Protein AF-A0A3N5IR84-F1 (afdb_monomer_lite)

Structure (mmCIF, N/CA/C/O backbone):
data_AF-A0A3N5IR84-F1
#
_entry.id   AF-A0A3N5IR84-F1
#
loop_
_atom_site.group_PDB
_atom_site.id
_atom_site.type_symbol
_atom_site.label_atom_id
_atom_site.label_alt_id
_atom_site.label_comp_id
_atom_site.label_asym_id
_atom_site.label_entity_id
_atom_site.label_seq_id
_atom_site.pdbx_PDB_ins_code
_atom_site.Cartn_x
_atom_site.Cartn_y
_atom_site.Cartn_z
_atom_site.occupancy
_atom_site.B_iso_or_equiv
_atom_site.auth_seq_id
_atom_site.auth_comp_id
_atom_site.auth_asym_id
_atom_site.auth_atom_id
_atom_site.pdbx_PDB_model_num
ATOM 1 N N . MET A 1 1 ? -52.544 19.064 79.364 1.00 52.53 1 MET A N 1
ATOM 2 C CA . MET A 1 1 ? -51.073 19.242 79.344 1.00 52.53 1 MET A CA 1
ATOM 3 C C . MET A 1 1 ? -50.333 17.962 78.899 1.00 52.53 1 MET A C 1
ATOM 5 O O . MET A 1 1 ? -49.462 17.495 79.609 1.00 52.53 1 MET A O 1
ATOM 9 N N . ARG A 1 2 ? -50.680 17.328 77.764 1.00 55.28 2 ARG A N 1
ATOM 10 C CA . ARG A 1 2 ? -49.995 16.096 77.278 1.00 55.28 2 ARG A CA 1
ATOM 11 C C . ARG A 1 2 ? -49.794 16.043 75.755 1.00 55.28 2 ARG A C 1
ATOM 13 O O . ARG A 1 2 ? -49.295 15.053 75.250 1.00 55.28 2 ARG A O 1
ATOM 20 N N . TRP A 1 3 ? -50.139 17.115 75.039 1.00 52.38 3 TRP A N 1
ATOM 21 C CA . TRP A 1 3 ? -50.060 17.176 73.571 1.00 52.38 3 TRP A CA 1
ATOM 22 C C . TRP A 1 3 ? -48.922 18.068 73.053 1.00 52.38 3 TRP A C 1
ATOM 24 O O . TRP A 1 3 ? -48.588 18.013 71.879 1.00 52.38 3 TRP A O 1
ATOM 34 N N . ILE A 1 4 ? -48.282 18.854 73.928 1.00 54.75 4 ILE A N 1
ATOM 35 C CA . ILE A 1 4 ? -47.211 19.791 73.539 1.00 54.75 4 ILE A CA 1
ATOM 36 C C . ILE A 1 4 ? -45.853 19.071 73.422 1.00 54.75 4 ILE A C 1
ATOM 38 O O . ILE A 1 4 ? -45.012 19.453 72.619 1.00 54.75 4 ILE A O 1
ATOM 42 N N . LEU A 1 5 ? -45.660 17.965 74.150 1.00 52.97 5 LEU A N 1
ATOM 43 C CA . LEU A 1 5 ? -44.424 17.171 74.101 1.00 52.97 5 LEU A CA 1
ATOM 44 C C . LEU A 1 5 ? -44.292 16.319 72.827 1.00 52.97 5 LEU A C 1
ATOM 46 O O . LEU A 1 5 ? -43.177 16.039 72.403 1.00 52.97 5 LEU A O 1
ATOM 50 N N . GLY A 1 6 ? -45.407 15.944 72.188 1.00 50.12 6 GLY A N 1
ATOM 51 C CA . GLY A 1 6 ? -45.383 15.158 70.946 1.00 50.12 6 GLY A CA 1
ATOM 52 C C . GLY A 1 6 ? -44.955 15.966 69.718 1.00 50.12 6 GLY A C 1
ATOM 53 O O . GLY A 1 6 ? -44.347 15.419 68.803 1.00 50.12 6 GLY A O 1
ATOM 54 N N . ALA A 1 7 ? -45.212 17.277 69.716 1.00 53.59 7 ALA A N 1
ATOM 55 C CA . ALA A 1 7 ? -44.849 18.156 68.605 1.00 53.59 7 ALA A CA 1
ATOM 56 C C . ALA A 1 7 ? -43.355 18.527 68.594 1.00 53.59 7 ALA A C 1
ATOM 58 O O . ALA A 1 7 ? -42.804 18.810 67.535 1.00 53.59 7 ALA A O 1
ATOM 59 N N . LEU A 1 8 ? -42.679 18.484 69.750 1.00 51.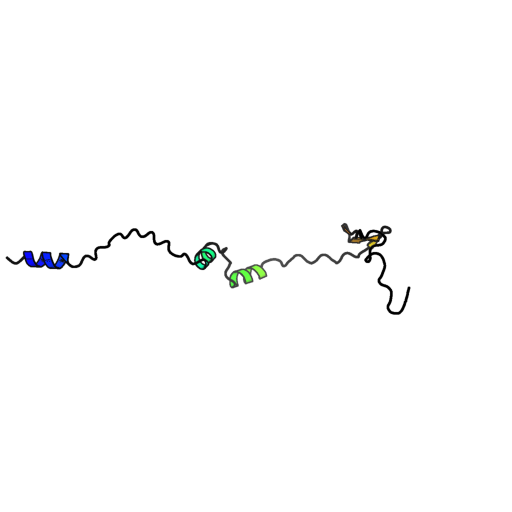44 8 LEU A N 1
ATOM 60 C CA . LEU A 1 8 ? -41.258 18.833 69.843 1.00 51.44 8 LEU A CA 1
ATOM 61 C C . LEU A 1 8 ? -40.340 17.717 69.308 1.00 51.44 8 LEU A C 1
ATOM 63 O O . LEU A 1 8 ? -39.264 17.999 68.792 1.00 51.44 8 LEU A O 1
ATOM 67 N N . VAL A 1 9 ? -40.778 16.455 69.374 1.00 55.56 9 VAL A N 1
ATOM 68 C CA . VAL A 1 9 ? -39.985 15.307 68.895 1.00 55.56 9 VAL A CA 1
ATOM 69 C C . VAL A 1 9 ? -40.058 15.155 67.370 1.00 55.56 9 VAL A C 1
ATOM 71 O O . VAL A 1 9 ? -39.108 14.671 66.763 1.00 55.56 9 VAL A O 1
ATOM 74 N N . LEU A 1 10 ? -41.121 15.648 66.721 1.00 54.53 10 LEU A N 1
ATOM 75 C CA . LEU A 1 10 ? -41.207 15.654 65.254 1.00 54.53 10 LEU A CA 1
ATOM 76 C C . LEU A 1 10 ? -40.356 16.752 64.585 1.00 54.53 10 LEU A C 1
ATOM 78 O O . LEU A 1 10 ? -40.123 16.683 63.382 1.00 54.53 10 LEU A O 1
ATOM 82 N N . GLY A 1 11 ? -39.887 17.754 65.338 1.00 54.25 11 GLY A N 1
ATOM 83 C CA . GLY A 1 11 ? -39.107 18.879 64.803 1.00 54.25 11 GLY A CA 1
ATOM 84 C C . GLY A 1 11 ? -37.592 18.649 64.726 1.00 54.25 11 GLY A C 1
ATOM 85 O O . GLY A 1 11 ? -36.894 19.430 64.091 1.00 54.25 11 GLY A O 1
ATOM 86 N N . LEU A 1 12 ? -37.072 17.587 65.352 1.00 55.22 12 LEU A N 1
ATOM 87 C CA . LEU A 1 12 ? -35.628 17.317 65.477 1.00 55.22 12 LEU A CA 1
ATOM 88 C C . LEU A 1 12 ? -35.065 16.366 64.407 1.00 55.22 12 LEU A C 1
ATOM 90 O O . LEU A 1 12 ? -33.881 16.044 64.435 1.00 55.22 12 LEU A O 1
ATOM 94 N N . GLY A 1 13 ? -35.901 15.914 63.469 1.00 52.44 13 GLY A N 1
ATOM 95 C CA . GLY A 1 13 ? -35.557 14.893 62.474 1.00 52.44 13 GLY A CA 1
ATOM 96 C C . GLY A 1 13 ? -35.640 15.355 61.021 1.00 52.44 13 GLY A C 1
ATOM 97 O O . GLY A 1 13 ? -35.772 14.517 60.137 1.00 52.44 13 GLY A O 1
ATOM 98 N N . LEU A 1 14 ? -35.610 16.660 60.753 1.00 50.88 14 LEU A N 1
ATOM 99 C CA . LEU A 1 14 ? -35.427 17.169 59.394 1.00 50.88 14 LEU A CA 1
ATOM 100 C C . LEU A 1 14 ? -33.933 17.432 59.197 1.00 50.88 14 LEU A C 1
ATOM 102 O O . LEU A 1 14 ? -33.430 18.412 59.751 1.00 50.88 14 LEU A O 1
ATOM 106 N N . PRO A 1 15 ? -33.191 16.602 58.436 1.00 49.69 15 PRO A N 1
ATOM 107 C CA . PRO A 1 15 ? -31.916 17.061 57.923 1.00 49.69 15 PRO A CA 1
ATOM 108 C C . PRO A 1 15 ? -32.235 18.287 57.072 1.00 49.69 15 PRO A C 1
ATOM 110 O O . PRO A 1 15 ? -32.946 18.193 56.071 1.00 49.69 15 PRO A O 1
ATOM 113 N N . ALA A 1 16 ? -31.771 19.453 57.514 1.00 51.34 16 ALA A N 1
ATOM 114 C CA . ALA A 1 16 ? -31.757 20.633 56.679 1.00 51.34 16 ALA A CA 1
ATOM 115 C C . ALA A 1 16 ? -30.952 20.262 55.430 1.00 51.34 16 ALA A C 1
ATOM 117 O O . ALA A 1 16 ? -29.725 20.180 55.473 1.00 51.34 16 ALA A O 1
ATOM 118 N N . VAL A 1 17 ? -31.644 19.975 54.327 1.00 52.69 17 VAL A N 1
ATOM 119 C CA . VAL A 1 17 ? -31.027 19.956 53.006 1.00 52.69 17 VAL A CA 1
ATOM 120 C C . VAL A 1 17 ? -30.734 21.416 52.713 1.00 52.69 17 VAL A C 1
ATOM 122 O O . VAL A 1 17 ? -31.564 22.147 52.181 1.00 52.69 17 VAL A O 1
ATOM 125 N N . VAL A 1 18 ? -29.581 21.869 53.192 1.00 54.12 18 VAL A N 1
ATOM 126 C CA . VAL A 1 18 ? -29.006 23.153 52.819 1.00 54.12 18 VAL A CA 1
ATOM 127 C C . VAL A 1 18 ? -28.800 23.068 51.307 1.00 54.12 18 VAL A C 1
ATOM 129 O O . VAL A 1 18 ? -28.064 22.179 50.869 1.00 54.12 18 VAL A O 1
ATOM 132 N N . PRO A 1 19 ? -29.434 23.916 50.480 1.00 49.72 19 PRO A N 1
ATOM 133 C CA . PRO A 1 19 ? -29.094 23.974 49.074 1.00 49.72 19 PRO A CA 1
ATOM 134 C C . PRO A 1 19 ? -27.758 24.711 48.983 1.00 49.72 19 PRO A C 1
ATOM 136 O O . PRO A 1 19 ? -27.694 25.916 48.749 1.00 49.72 19 PRO A O 1
ATOM 139 N N . ALA A 1 20 ? -26.670 23.988 49.236 1.00 51.00 20 ALA A N 1
ATOM 140 C CA . ALA A 1 20 ? -25.363 24.397 48.773 1.00 51.00 20 ALA A CA 1
ATOM 141 C C . ALA A 1 20 ? -25.404 24.249 47.251 1.00 51.00 20 ALA A C 1
ATOM 143 O O . ALA A 1 20 ? -25.163 23.175 46.705 1.00 51.00 20 ALA A O 1
ATOM 144 N N . HIS A 1 21 ? -25.773 25.332 46.569 1.00 52.28 21 HIS A N 1
ATOM 145 C CA . HIS A 1 21 ? -25.474 25.534 45.158 1.00 52.28 21 HIS A CA 1
ATOM 146 C C . HIS A 1 21 ? -23.958 25.719 45.000 1.00 52.28 21 HIS A C 1
ATOM 148 O O . HIS A 1 21 ? -23.492 26.758 44.546 1.00 52.28 21 HIS A O 1
ATOM 154 N N . ASP A 1 22 ? -23.181 24.723 45.417 1.00 49.41 22 ASP A N 1
ATOM 155 C CA . ASP A 1 22 ? -21.877 24.514 44.824 1.00 49.41 22 ASP A CA 1
ATOM 156 C C . ASP A 1 22 ? -22.178 23.864 43.482 1.00 49.41 22 ASP A C 1
ATOM 158 O O . ASP A 1 22 ? -22.693 22.744 43.419 1.00 49.41 22 ASP A O 1
ATOM 162 N N . GLU A 1 23 ? -21.928 24.601 42.402 1.00 57.69 23 GLU A N 1
ATOM 163 C CA . GLU A 1 23 ? -21.808 24.043 41.062 1.00 57.69 23 GLU A CA 1
ATOM 164 C C . GLU A 1 23 ? -20.661 23.027 41.091 1.00 57.69 23 GLU A C 1
ATOM 166 O O . GLU A 1 23 ? -19.523 23.296 40.702 1.00 57.69 23 GLU A O 1
ATOM 171 N N . ALA A 1 24 ? -20.960 21.837 41.608 1.00 58.41 24 ALA A N 1
ATOM 172 C CA . ALA A 1 24 ? -20.100 20.685 41.569 1.00 58.41 24 ALA A CA 1
ATOM 173 C C . ALA A 1 24 ? -19.988 20.320 40.096 1.00 58.41 24 ALA A C 1
ATOM 175 O O . ALA A 1 24 ? -20.794 19.570 39.542 1.00 58.41 24 ALA A O 1
ATOM 176 N N . LYS A 1 25 ? -18.989 20.911 39.444 1.00 60.62 25 LYS A N 1
ATOM 177 C CA . LYS A 1 25 ? -18.493 20.514 38.140 1.00 60.62 25 LYS A CA 1
ATOM 178 C C . LYS A 1 25 ? -17.981 19.093 38.322 1.00 60.62 25 LYS A C 1
ATOM 180 O O . LYS A 1 25 ? -16.810 18.880 38.629 1.00 60.62 25 LYS A O 1
ATOM 185 N N . THR A 1 26 ? -18.896 18.128 38.261 1.00 66.88 26 THR A N 1
ATOM 186 C CA . THR A 1 26 ? -18.590 16.716 38.447 1.00 66.88 26 THR A CA 1
ATOM 187 C C . THR A 1 26 ? -17.462 16.405 37.478 1.00 66.88 26 THR A C 1
ATOM 189 O O . THR A 1 26 ? -17.642 16.664 36.282 1.00 66.88 26 THR A O 1
ATOM 192 N N . PRO A 1 27 ? -16.293 15.937 37.945 1.00 64.94 27 PRO A N 1
ATOM 193 C CA . PRO A 1 27 ? -15.219 15.565 37.046 1.00 64.94 27 PRO A CA 1
ATOM 194 C C . PRO A 1 27 ? -15.727 14.387 36.219 1.00 64.94 27 PRO A C 1
ATOM 196 O O . PRO A 1 27 ? -15.730 13.241 36.665 1.00 64.94 27 PRO A O 1
ATOM 199 N N . VAL A 1 28 ? -16.246 14.682 35.028 1.00 67.19 28 VAL A N 1
ATOM 200 C CA . VAL A 1 28 ? -16.692 13.656 34.096 1.00 67.19 28 VAL A CA 1
ATOM 201 C C . VAL A 1 28 ? -15.426 12.958 33.639 1.00 67.19 28 VAL A C 1
ATOM 203 O O . VAL A 1 28 ? -14.588 13.552 32.960 1.00 67.19 28 VAL A O 1
ATOM 206 N N . SER A 1 29 ? -15.260 11.706 34.061 1.00 75.69 29 SER A N 1
ATOM 207 C CA . SER A 1 29 ? -14.159 10.881 33.586 1.00 75.69 29 SER A CA 1
ATOM 208 C C . SER A 1 29 ? -14.219 10.837 32.063 1.00 75.69 29 SER A C 1
ATOM 210 O O . SER A 1 29 ? -15.262 10.504 31.499 1.00 75.69 29 SER A O 1
ATOM 212 N N . GLY A 1 30 ? -13.112 11.150 31.384 1.00 76.75 30 GLY A N 1
ATOM 213 C CA . GLY A 1 30 ? -13.046 11.094 29.920 1.00 76.75 30 GLY A CA 1
ATOM 214 C C . GLY A 1 30 ? -13.489 9.735 29.365 1.00 76.75 30 GLY A C 1
ATOM 215 O O . GLY A 1 30 ? -14.064 9.677 28.284 1.00 76.75 30 GLY A O 1
ATOM 216 N N . SER A 1 31 ? -13.334 8.658 30.145 1.00 80.19 31 SER A N 1
ATOM 217 C CA . SER A 1 31 ? -13.853 7.328 29.811 1.00 80.19 31 SER A CA 1
ATOM 218 C C . SER A 1 31 ? -15.370 7.291 29.593 1.00 80.19 31 SER A C 1
ATOM 220 O O . SER A 1 31 ? -15.818 6.560 28.721 1.00 80.19 31 SER A O 1
ATOM 222 N N . ILE A 1 32 ? -16.151 8.095 30.319 1.00 82.75 32 ILE A N 1
ATOM 223 C CA . ILE A 1 32 ? -17.611 8.189 30.160 1.00 82.75 32 ILE A CA 1
ATOM 224 C C . ILE A 1 32 ? -17.950 8.875 28.834 1.00 82.75 32 ILE A C 1
ATOM 226 O O . ILE A 1 32 ? -18.836 8.434 28.113 1.00 82.75 32 ILE A O 1
ATOM 230 N N . ILE A 1 33 ? -17.209 9.926 28.473 1.00 81.88 33 ILE A N 1
ATOM 231 C CA . ILE A 1 33 ? -17.400 10.633 27.196 1.00 81.88 33 ILE A CA 1
ATOM 232 C C . ILE A 1 33 ? -17.054 9.707 26.024 1.00 81.88 33 ILE A C 1
ATOM 234 O O . ILE A 1 33 ? -17.788 9.648 25.037 1.00 81.88 33 ILE A O 1
ATOM 238 N N . LEU A 1 34 ? -15.961 8.952 26.142 1.00 82.06 34 LEU A N 1
ATOM 239 C CA . LEU A 1 34 ? -15.570 7.945 25.156 1.00 82.06 34 LEU A CA 1
ATOM 240 C C . LEU A 1 34 ? -16.596 6.814 25.043 1.00 82.06 34 LEU A C 1
ATOM 242 O O . LEU A 1 34 ? -16.851 6.362 23.934 1.00 82.06 34 LEU A O 1
ATOM 246 N N . ASP A 1 35 ? -17.209 6.386 26.147 1.00 81.69 35 ASP A N 1
ATOM 247 C CA . ASP A 1 35 ? -18.246 5.350 26.127 1.00 81.69 35 ASP A CA 1
ATOM 248 C C . ASP A 1 35 ? -19.538 5.846 25.452 1.00 81.69 35 ASP A C 1
ATOM 250 O O . ASP A 1 35 ? -20.100 5.155 24.607 1.00 81.69 35 ASP A O 1
ATOM 254 N N . ILE A 1 36 ? -19.949 7.092 25.721 1.00 83.25 36 ILE A N 1
ATOM 255 C CA . ILE A 1 36 ? -21.132 7.717 25.098 1.00 83.25 36 ILE A CA 1
ATOM 256 C C . ILE A 1 36 ? -20.925 7.972 23.597 1.00 83.25 36 ILE A C 1
ATOM 258 O O . ILE A 1 36 ? -21.861 7.853 22.809 1.00 83.25 36 ILE A O 1
ATOM 262 N N . THR A 1 37 ? -19.712 8.348 23.189 1.00 87.12 37 THR A N 1
ATOM 263 C CA . THR A 1 37 ? -19.394 8.657 21.780 1.00 87.12 37 THR A CA 1
ATOM 264 C C . THR A 1 37 ? -18.987 7.433 20.970 1.00 87.12 37 THR A C 1
ATOM 266 O O . THR A 1 37 ? -18.820 7.530 19.750 1.00 87.12 37 THR A O 1
ATOM 269 N N . LYS A 1 38 ? -18.826 6.274 21.614 1.00 83.44 38 LYS A N 1
ATOM 270 C CA . LYS A 1 38 ? -18.414 5.059 20.929 1.00 83.44 38 LYS A CA 1
ATOM 271 C C . LYS A 1 38 ? -19.504 4.634 19.938 1.00 83.44 38 LYS A C 1
ATOM 273 O O . LYS A 1 38 ? -20.665 4.490 20.323 1.00 83.44 38 LYS A O 1
ATOM 278 N N . PRO A 1 39 ? -19.156 4.369 18.668 1.00 79.31 39 PRO A N 1
ATOM 279 C CA . PRO A 1 39 ? -20.106 3.782 17.737 1.00 79.31 39 PRO A CA 1
ATOM 280 C C . PRO A 1 39 ? -20.587 2.428 18.267 1.00 79.31 39 PRO A C 1
ATOM 282 O O . PRO A 1 39 ? -19.799 1.642 18.801 1.00 79.31 39 PRO A O 1
ATOM 285 N N . SER A 1 40 ? -21.882 2.149 18.105 1.00 77.75 40 SER A N 1
ATOM 286 C CA . SER A 1 40 ? -22.460 0.854 18.465 1.00 77.75 40 SER A CA 1
ATOM 287 C C . SER A 1 40 ? -21.793 -0.236 17.626 1.00 77.75 40 SER A C 1
ATOM 289 O O . SER A 1 40 ? -22.042 -0.362 16.428 1.00 77.75 40 SER A O 1
ATOM 291 N N . ALA A 1 41 ? -20.880 -0.983 18.244 1.00 77.25 41 ALA A N 1
ATOM 292 C CA . ALA A 1 41 ? -20.248 -2.124 17.609 1.00 77.25 41 ALA A CA 1
ATOM 293 C C . ALA A 1 41 ? -21.183 -3.335 17.750 1.00 77.25 41 ALA A C 1
ATOM 295 O O . ALA A 1 41 ? -21.674 -3.586 18.856 1.00 77.25 41 ALA A O 1
ATOM 296 N N . PRO A 1 42 ? -21.430 -4.103 16.675 1.00 77.19 42 PRO A N 1
ATOM 297 C CA . PRO A 1 42 ? -22.175 -5.347 16.792 1.00 77.19 42 PRO A CA 1
ATOM 298 C C . PRO A 1 42 ? -21.470 -6.299 17.766 1.00 77.19 42 PRO A C 1
ATOM 300 O O . PRO A 1 42 ? -20.240 -6.317 17.869 1.00 77.19 42 PRO A O 1
ATOM 303 N N . ALA A 1 43 ? -22.258 -7.108 18.480 1.00 82.31 43 ALA A N 1
ATOM 304 C CA . ALA A 1 43 ? -21.723 -8.205 19.280 1.00 82.31 43 ALA A CA 1
ATOM 305 C C . ALA A 1 43 ? -20.831 -9.094 18.399 1.00 82.31 43 ALA A C 1
ATOM 307 O O . ALA A 1 43 ? -21.165 -9.342 17.238 1.00 82.31 43 ALA A O 1
ATOM 308 N N . ARG A 1 44 ? -19.701 -9.561 18.947 1.00 76.50 44 ARG A N 1
ATOM 309 C CA . ARG A 1 44 ? -18.690 -10.329 18.195 1.00 76.50 44 ARG A CA 1
ATOM 310 C C . ARG A 1 44 ? -19.297 -11.489 17.409 1.00 76.50 44 ARG A C 1
ATOM 312 O O . ARG A 1 44 ? -18.963 -11.653 16.242 1.00 76.50 44 ARG A O 1
ATOM 319 N N . ASP A 1 45 ? -20.230 -12.211 18.021 1.00 79.62 45 ASP A 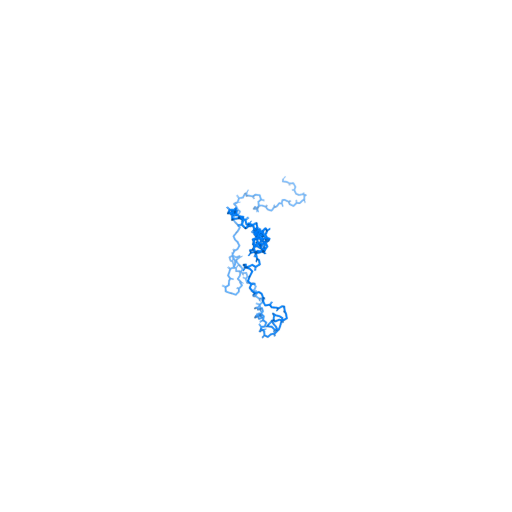N 1
ATOM 320 C CA . ASP A 1 45 ? -20.897 -13.364 17.411 1.00 79.62 45 ASP A CA 1
ATOM 321 C C . ASP A 1 45 ? -21.698 -12.957 16.165 1.00 79.62 45 ASP A C 1
ATOM 323 O O . ASP A 1 45 ? -21.592 -13.577 15.111 1.00 79.62 45 ASP A O 1
ATOM 327 N N . ARG A 1 46 ? -22.414 -11.828 16.242 1.00 82.62 46 ARG A N 1
ATOM 328 C CA . ARG A 1 46 ? -23.179 -11.285 15.114 1.00 82.62 46 ARG A CA 1
ATOM 329 C C . ARG A 1 46 ? -22.271 -10.813 13.980 1.00 82.62 46 ARG A C 1
ATOM 331 O O . ARG A 1 46 ? -22.587 -11.051 12.821 1.00 82.62 46 ARG A O 1
ATOM 338 N N . ALA A 1 47 ? -21.158 -10.155 14.308 1.00 80.31 4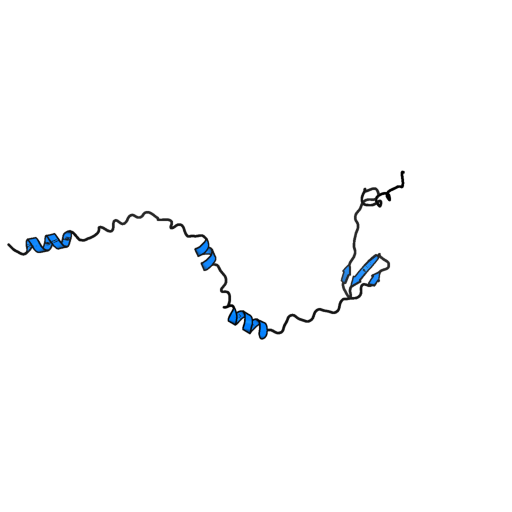7 ALA A N 1
ATOM 339 C CA . ALA A 1 47 ? -20.185 -9.709 13.312 1.00 80.31 47 ALA A CA 1
ATOM 340 C C . ALA A 1 47 ? -19.536 -10.898 12.582 1.00 80.31 47 ALA A C 1
ATOM 342 O O . ALA A 1 47 ? -19.303 -10.836 11.376 1.00 80.31 47 ALA A O 1
ATOM 343 N N . PHE A 1 48 ? -19.278 -11.988 13.309 1.00 80.31 48 PHE A N 1
ATOM 344 C CA . PHE A 1 48 ? -18.741 -13.219 12.744 1.00 80.31 48 PHE A CA 1
ATOM 345 C C . PHE A 1 48 ? -19.738 -13.874 11.782 1.00 80.31 48 PHE A C 1
ATOM 347 O O . PHE A 1 48 ? -19.398 -14.097 10.619 1.00 80.31 48 PHE A O 1
ATOM 354 N N . ASP A 1 49 ? -20.982 -14.083 12.214 1.00 86.19 49 ASP A N 1
ATOM 355 C CA . ASP A 1 49 ? -22.041 -14.646 11.367 1.00 86.19 49 ASP A CA 1
ATOM 356 C C . ASP A 1 49 ? -22.285 -13.808 10.104 1.00 86.19 49 ASP A C 1
ATOM 358 O O . ASP A 1 49 ? -22.518 -14.346 9.021 1.00 86.19 49 ASP A O 1
ATOM 362 N N . GLU A 1 50 ? -22.220 -12.483 10.227 1.00 81.75 50 GLU A N 1
ATOM 363 C CA . GLU A 1 50 ? -22.382 -11.559 9.107 1.00 81.75 50 GLU A CA 1
ATOM 364 C C . GLU A 1 50 ? -21.200 -11.632 8.132 1.00 81.75 50 GLU A C 1
ATOM 366 O O . GLU A 1 50 ? -21.417 -11.696 6.922 1.00 81.75 50 GLU A O 1
ATOM 371 N N . SER A 1 51 ? -19.967 -11.747 8.636 1.00 77.81 51 SER A N 1
ATOM 372 C CA . SER A 1 51 ? -18.775 -11.931 7.797 1.00 77.81 51 SER A CA 1
ATOM 373 C C . SER A 1 51 ? -18.781 -13.243 7.008 1.00 77.81 51 SER A C 1
ATOM 375 O O . SER A 1 51 ? -18.272 -13.282 5.892 1.00 77.81 51 SER A O 1
ATOM 377 N N . LEU A 1 52 ? -19.395 -14.300 7.553 1.00 81.12 52 LEU A N 1
ATOM 378 C CA . LEU A 1 52 ? -19.559 -15.576 6.851 1.00 81.12 52 LEU A CA 1
ATOM 379 C C . LEU A 1 52 ? -20.629 -15.509 5.755 1.00 81.12 52 LEU A C 1
ATOM 381 O O . LEU A 1 52 ? -20.560 -16.247 4.774 1.00 81.12 52 LEU A O 1
ATOM 385 N N . ARG A 1 53 ? -21.636 -14.647 5.930 1.00 83.06 53 ARG A N 1
ATOM 386 C CA . ARG A 1 53 ? -22.707 -14.425 4.947 1.00 83.06 53 ARG A CA 1
ATOM 387 C C . ARG A 1 53 ? -22.289 -13.467 3.841 1.00 83.06 53 ARG A C 1
ATOM 389 O O . ARG A 1 53 ? -22.830 -13.539 2.739 1.00 83.06 53 ARG A O 1
ATOM 396 N N . GLN A 1 54 ? -21.373 -12.550 4.135 1.00 80.88 54 GLN A N 1
ATOM 397 C CA . GLN A 1 54 ? -20.895 -11.583 3.166 1.00 80.88 54 GLN A CA 1
ATOM 398 C C . GLN A 1 54 ? -20.069 -12.305 2.101 1.00 80.88 54 GLN A C 1
ATOM 400 O O . GLN A 1 54 ? -19.148 -13.060 2.410 1.00 80.88 54 GLN A O 1
ATOM 405 N N . ALA A 1 55 ? -20.403 -12.080 0.827 1.00 75.94 55 ALA A N 1
ATOM 406 C CA . ALA A 1 55 ? -19.536 -12.514 -0.257 1.00 75.94 55 ALA A CA 1
ATOM 407 C C . ALA A 1 55 ? -18.143 -11.927 0.005 1.00 75.94 55 ALA A C 1
ATOM 409 O O . ALA A 1 55 ? -18.020 -10.725 0.255 1.00 75.94 55 ALA A O 1
ATOM 410 N N . GLY A 1 56 ? -17.126 -12.794 0.026 1.00 74.56 56 GLY A N 1
ATOM 411 C CA . GLY A 1 56 ? -15.751 -12.402 0.317 1.00 74.56 56 GLY A CA 1
ATOM 412 C C . GLY A 1 56 ? -15.265 -11.264 -0.589 1.00 74.56 56 GLY A C 1
ATOM 413 O O . GLY A 1 56 ? -15.917 -10.932 -1.585 1.00 74.56 56 GLY A O 1
ATOM 414 N N . PRO A 1 57 ? -14.116 -10.647 -0.264 1.00 78.69 57 PRO A N 1
ATOM 415 C CA . PRO A 1 57 ? -13.571 -9.575 -1.083 1.00 78.69 57 PRO A CA 1
ATOM 416 C C . PRO A 1 57 ? -13.473 -10.029 -2.547 1.00 78.69 57 PRO A C 1
ATOM 418 O O . PRO A 1 57 ? -13.186 -11.204 -2.804 1.00 78.69 57 PRO A O 1
ATOM 421 N N . PRO A 1 58 ? -13.728 -9.126 -3.512 1.00 81.38 58 PRO A N 1
ATOM 422 C CA . PRO A 1 58 ? -13.663 -9.480 -4.920 1.00 81.38 58 PRO A CA 1
ATOM 423 C C . PRO A 1 58 ? -12.294 -10.098 -5.232 1.00 81.38 58 PRO A C 1
ATOM 425 O O . PRO A 1 58 ? -11.288 -9.662 -4.659 1.00 81.38 58 PRO A O 1
ATOM 428 N N . PRO A 1 59 ? -12.234 -11.105 -6.120 1.00 81.50 59 PRO A N 1
ATOM 429 C CA . PRO A 1 59 ? -10.977 -11.752 -6.459 1.00 81.50 59 PRO A CA 1
ATOM 430 C C . PRO A 1 59 ? -9.962 -10.708 -6.926 1.00 81.50 59 PRO A C 1
ATOM 432 O O . PRO A 1 59 ? -10.297 -9.782 -7.675 1.00 81.50 59 PRO A O 1
ATOM 435 N N . ALA A 1 60 ? -8.717 -10.856 -6.467 1.00 78.25 60 ALA A N 1
ATOM 436 C CA . ALA A 1 60 ? -7.625 -10.005 -6.910 1.00 78.25 60 ALA A CA 1
ATOM 437 C C . ALA A 1 60 ? -7.543 -10.054 -8.441 1.00 78.25 60 ALA A C 1
ATOM 439 O O . ALA A 1 60 ? -7.611 -11.127 -9.048 1.00 78.25 60 ALA A O 1
ATOM 440 N N . ARG A 1 61 ? -7.419 -8.883 -9.075 1.00 77.69 61 ARG A N 1
ATOM 441 C CA . ARG A 1 61 ? -7.197 -8.823 -10.522 1.00 77.69 61 ARG A CA 1
ATOM 442 C C . ARG A 1 61 ? -5.881 -9.541 -10.845 1.00 77.69 61 ARG A C 1
ATOM 444 O O . ARG A 1 61 ? -4.943 -9.428 -10.053 1.00 77.69 61 ARG A O 1
ATOM 451 N N . PRO A 1 62 ? -5.797 -10.259 -11.979 1.00 79.44 62 PRO A N 1
ATOM 452 C CA . PRO A 1 62 ? -4.549 -10.887 -12.382 1.00 79.44 62 PRO A CA 1
ATOM 453 C C . PRO A 1 62 ? -3.440 -9.826 -12.464 1.00 79.44 62 PRO A C 1
ATOM 455 O O . PRO A 1 62 ? -3.721 -8.692 -12.876 1.00 79.44 62 PRO A O 1
ATOM 458 N N . PRO A 1 63 ? -2.204 -10.159 -12.049 1.00 75.81 63 PRO A N 1
ATOM 459 C CA . PRO A 1 63 ? -1.084 -9.237 -12.156 1.00 75.81 63 PRO A CA 1
ATOM 460 C C . PRO A 1 63 ? -0.920 -8.819 -13.620 1.00 75.81 63 PRO A C 1
ATOM 462 O O . PRO A 1 63 ? -0.883 -9.659 -14.516 1.00 75.81 63 PRO A O 1
ATOM 465 N N . LEU A 1 64 ? -0.879 -7.508 -13.860 1.00 83.19 64 LEU A N 1
ATOM 466 C CA . LEU A 1 64 ? -0.652 -6.961 -15.194 1.00 83.19 64 LEU A CA 1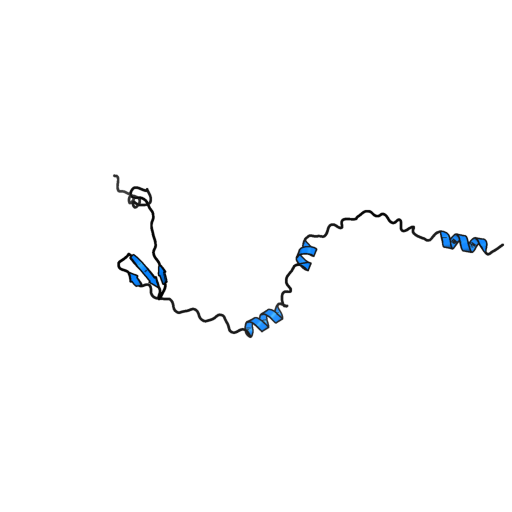
ATOM 467 C C . LEU A 1 64 ? 0.831 -7.117 -15.527 1.00 83.19 64 LEU A C 1
ATOM 469 O O . LEU A 1 64 ? 1.678 -6.660 -14.759 1.00 83.19 64 LEU A O 1
ATOM 473 N N . GLU A 1 65 ? 1.142 -7.739 -16.663 1.00 87.19 65 GLU A N 1
ATOM 474 C CA . GLU A 1 65 ? 2.525 -7.843 -17.124 1.00 87.19 65 GLU A CA 1
ATOM 475 C C . GLU A 1 65 ? 3.077 -6.446 -17.464 1.00 87.19 65 GLU A C 1
ATOM 477 O O . GLU A 1 65 ? 2.422 -5.688 -18.192 1.00 87.19 65 GLU A O 1
ATOM 482 N N . PRO A 1 66 ? 4.254 -6.072 -16.929 1.00 88.38 66 PRO A N 1
ATOM 483 C CA . PRO A 1 66 ? 4.871 -4.791 -17.230 1.00 88.38 66 PRO A CA 1
ATOM 484 C C . PRO A 1 66 ? 5.444 -4.794 -18.649 1.00 88.38 66 PRO A C 1
ATOM 486 O O . PRO A 1 66 ? 6.278 -5.633 -18.991 1.00 88.38 66 PRO A O 1
ATOM 489 N N . VAL A 1 67 ? 5.060 -3.806 -19.457 1.00 90.25 67 VAL A N 1
ATOM 490 C CA . VAL A 1 67 ? 5.663 -3.561 -20.774 1.00 90.25 67 VAL A CA 1
ATOM 491 C C . VAL A 1 67 ? 6.529 -2.310 -20.696 1.00 90.25 67 VAL A C 1
ATOM 493 O O . VAL A 1 67 ? 6.028 -1.220 -20.414 1.00 90.25 67 VAL A O 1
ATOM 496 N N . VAL A 1 68 ? 7.831 -2.468 -20.940 1.00 89.88 68 VAL A N 1
ATOM 497 C CA . VAL A 1 68 ? 8.775 -1.345 -21.006 1.00 89.88 68 VAL A CA 1
ATOM 498 C C . VAL A 1 68 ? 8.628 -0.652 -22.358 1.00 89.88 68 VAL A C 1
ATOM 500 O O . VAL A 1 68 ? 8.744 -1.283 -23.408 1.00 89.88 68 VAL A O 1
ATOM 503 N N . GLN A 1 69 ? 8.349 0.644 -22.327 1.00 89.06 69 GLN A N 1
ATOM 504 C CA . GLN A 1 69 ? 8.211 1.488 -23.506 1.00 89.06 69 GLN A CA 1
ATOM 505 C C . GLN A 1 69 ? 9.570 2.097 -23.912 1.00 89.06 69 GLN A C 1
ATOM 507 O O . GLN A 1 69 ? 10.492 2.161 -23.096 1.00 89.06 69 GLN A O 1
AT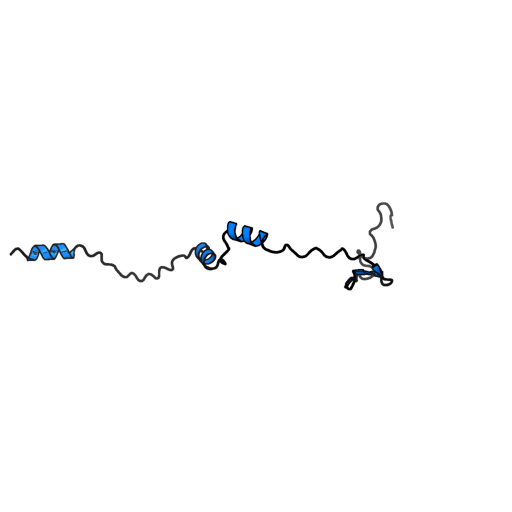OM 512 N N . PRO A 1 70 ? 9.731 2.547 -25.173 1.00 86.19 70 PRO A N 1
ATOM 513 C CA . PRO A 1 70 ? 11.001 3.091 -25.674 1.00 86.19 70 PRO A CA 1
ATOM 514 C C . PRO A 1 70 ? 11.444 4.390 -24.983 1.00 86.19 70 PRO A C 1
ATOM 516 O O . PRO A 1 70 ? 12.611 4.757 -25.054 1.00 86.19 70 PRO A O 1
ATOM 519 N N . ASP A 1 71 ? 10.525 5.077 -24.309 1.00 84.88 71 ASP A N 1
ATOM 520 C CA . ASP A 1 71 ? 10.777 6.256 -23.477 1.00 84.88 71 ASP A CA 1
ATOM 521 C C . ASP A 1 71 ? 11.282 5.904 -22.061 1.00 84.88 71 ASP A C 1
ATOM 523 O O . ASP A 1 71 ? 11.540 6.799 -21.258 1.00 84.88 71 ASP A O 1
ATOM 527 N N . GLY A 1 72 ? 11.422 4.611 -21.741 1.00 83.88 72 GLY A N 1
ATOM 528 C CA . GLY A 1 72 ? 11.820 4.116 -20.422 1.00 83.88 72 GLY A CA 1
ATOM 529 C C . GLY A 1 72 ? 10.676 4.046 -19.407 1.00 83.88 72 GLY A C 1
ATOM 530 O O . GLY A 1 72 ? 10.908 3.700 -18.248 1.00 83.88 72 GLY A O 1
ATOM 531 N N . SER A 1 73 ? 9.441 4.353 -19.815 1.00 87.19 73 SER A N 1
ATOM 532 C CA . SER A 1 73 ? 8.263 4.192 -18.963 1.00 87.19 73 SER A CA 1
ATOM 533 C C . SER A 1 73 ? 7.818 2.729 -18.887 1.00 87.19 73 SER A C 1
ATOM 535 O O . SER A 1 73 ? 8.082 1.924 -19.784 1.00 87.19 73 SER A O 1
ATOM 537 N N . VAL A 1 74 ? 7.126 2.370 -17.805 1.00 90.50 74 VAL A N 1
ATOM 538 C CA . VAL A 1 74 ? 6.583 1.018 -17.614 1.00 90.50 74 VAL A CA 1
ATOM 539 C C . VAL A 1 74 ? 5.065 1.079 -17.664 1.00 90.50 74 VAL A C 1
ATOM 541 O O . VAL A 1 74 ? 4.430 1.769 -16.864 1.00 90.50 74 VAL A O 1
ATOM 544 N N . ARG A 1 75 ? 4.467 0.351 -18.605 1.00 89.75 75 ARG A N 1
ATOM 545 C CA . ARG A 1 75 ? 3.017 0.278 -18.780 1.00 89.75 75 ARG A CA 1
ATOM 546 C C . ARG A 1 75 ? 2.455 -0.984 -18.127 1.00 89.75 75 ARG A C 1
ATOM 548 O O . ARG A 1 75 ? 2.867 -2.091 -18.454 1.00 89.75 75 ARG A O 1
ATOM 555 N N . TYR A 1 76 ? 1.462 -0.794 -17.264 1.00 90.19 76 TYR A N 1
ATOM 556 C CA . TYR A 1 76 ? 0.646 -1.831 -16.638 1.00 90.19 76 TYR A CA 1
ATOM 557 C C . TYR A 1 76 ? -0.788 -1.711 -17.167 1.00 90.19 76 TYR A C 1
ATOM 559 O O . TYR A 1 76 ? -1.590 -0.919 -16.668 1.00 90.19 76 TYR A O 1
ATOM 567 N N . GLY A 1 77 ? -1.128 -2.463 -18.217 1.00 86.06 77 GLY A N 1
ATOM 568 C CA . GLY A 1 77 ? -2.456 -2.398 -18.843 1.00 86.06 77 GLY A CA 1
ATOM 569 C C . GLY A 1 77 ? -2.803 -0.995 -19.375 1.00 86.06 77 GLY A C 1
ATOM 570 O O . GLY A 1 77 ? -2.311 -0.591 -20.430 1.00 86.06 77 GLY A O 1
ATOM 571 N N . ASN A 1 78 ? -3.658 -0.252 -18.658 1.00 86.12 78 ASN A N 1
ATOM 572 C CA . ASN A 1 78 ? -4.053 1.130 -18.994 1.00 86.12 78 ASN A CA 1
ATOM 573 C C . ASN A 1 78 ? -3.298 2.212 -18.194 1.00 86.12 78 ASN A C 1
ATOM 575 O O . ASN A 1 78 ? -3.529 3.402 -18.387 1.00 86.12 78 ASN A O 1
ATOM 579 N N . THR A 1 79 ? -2.419 1.824 -17.273 1.00 87.62 79 THR A N 1
ATOM 580 C CA . THR A 1 79 ? -1.665 2.761 -16.435 1.00 87.62 79 THR A CA 1
ATOM 581 C C . THR A 1 79 ? -0.217 2.807 -16.898 1.00 87.62 79 THR A C 1
ATOM 583 O O . THR A 1 79 ? 0.445 1.775 -16.951 1.00 87.62 79 THR A O 1
ATOM 586 N N . THR A 1 80 ? 0.291 3.998 -17.205 1.00 90.19 80 THR A N 1
ATOM 587 C CA . THR A 1 80 ? 1.704 4.211 -17.543 1.00 90.19 80 THR A CA 1
ATOM 588 C C . THR A 1 80 ? 2.410 4.860 -16.362 1.00 90.19 80 THR A C 1
ATOM 590 O O . THR A 1 80 ? 1.982 5.906 -15.877 1.00 90.19 80 THR A O 1
ATOM 593 N N . VAL A 1 81 ? 3.487 4.236 -15.894 1.00 89.56 81 VAL A N 1
ATOM 594 C CA . VAL A 1 81 ? 4.326 4.723 -14.799 1.00 89.56 81 VAL A CA 1
ATOM 595 C C . VAL A 1 81 ? 5.597 5.314 -15.393 1.00 89.56 81 VAL A C 1
ATOM 597 O O . VAL A 1 81 ? 6.340 4.631 -16.097 1.00 89.56 81 VAL A O 1
ATOM 600 N N . ILE A 1 82 ? 5.847 6.588 -15.098 1.00 87.81 82 ILE A N 1
ATOM 601 C CA . ILE A 1 82 ? 7.048 7.310 -15.523 1.00 87.81 82 ILE A CA 1
ATOM 602 C C . ILE A 1 82 ? 7.814 7.702 -14.264 1.00 87.81 82 ILE A C 1
ATOM 604 O O . ILE A 1 82 ? 7.306 8.464 -13.442 1.00 87.81 82 ILE A O 1
ATOM 608 N N . ILE A 1 83 ? 9.032 7.186 -14.109 1.00 81.62 83 ILE A N 1
ATOM 609 C CA . ILE A 1 83 ? 9.916 7.557 -13.002 1.00 81.62 83 ILE A CA 1
ATOM 610 C C . ILE A 1 83 ? 10.827 8.673 -13.503 1.00 81.62 83 ILE A C 1
ATOM 612 O O . ILE A 1 83 ? 11.717 8.446 -14.319 1.00 81.62 83 ILE A O 1
ATOM 616 N N . ARG A 1 84 ? 10.581 9.900 -13.038 1.00 78.19 84 ARG A N 1
ATOM 617 C CA . ARG A 1 84 ? 11.445 11.046 -13.330 1.00 78.19 84 ARG A CA 1
ATOM 618 C C . ARG A 1 84 ? 12.504 11.154 -12.241 1.00 78.19 84 ARG A C 1
ATOM 620 O O . ARG A 1 84 ? 12.175 11.347 -11.075 1.00 78.19 84 ARG A O 1
ATOM 627 N N . HIS A 1 85 ? 13.767 11.029 -12.626 1.00 68.81 85 HIS A N 1
ATOM 628 C CA . HIS A 1 85 ? 14.890 11.328 -11.746 1.00 68.81 85 HIS A CA 1
ATOM 629 C C . HIS A 1 85 ? 15.341 12.767 -12.006 1.00 68.81 85 HIS A C 1
ATOM 631 O O . HIS A 1 85 ? 16.116 13.018 -12.924 1.00 68.81 85 HIS A O 1
ATOM 637 N N . ASP A 1 86 ? 14.863 13.717 -11.201 1.00 71.94 86 ASP A N 1
ATOM 638 C CA . ASP A 1 86 ? 15.253 15.134 -11.292 1.00 71.94 86 ASP A CA 1
ATOM 639 C C . ASP A 1 86 ? 16.603 15.397 -10.591 1.00 71.94 86 ASP A C 1
ATOM 641 O O . ASP A 1 86 ? 16.762 16.356 -9.838 1.00 71.94 86 ASP A O 1
ATOM 645 N N . CYS A 1 87 ? 17.593 14.523 -10.794 1.00 64.81 87 CYS A N 1
ATOM 646 C CA . CYS A 1 87 ? 18.940 14.769 -10.286 1.00 64.81 87 CYS A CA 1
ATOM 647 C C . CYS A 1 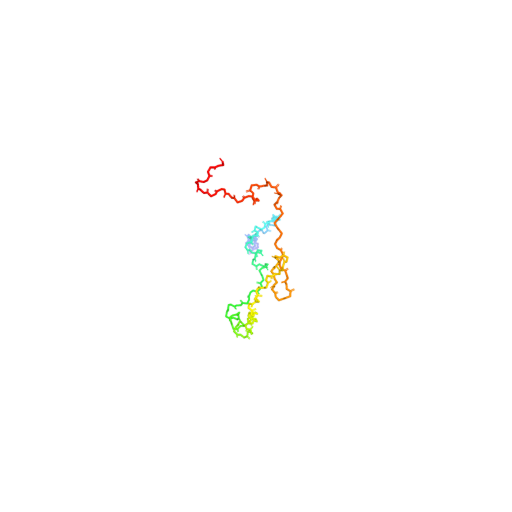87 ? 19.661 15.721 -11.249 1.00 64.81 87 CYS A C 1
ATOM 649 O O . CYS A 1 87 ? 19.887 15.345 -12.403 1.00 64.81 87 CYS A O 1
ATOM 651 N N . PRO A 1 88 ? 20.031 16.943 -10.822 1.00 73.50 88 PRO A N 1
ATOM 652 C CA . PRO A 1 88 ? 20.775 17.850 -11.681 1.00 73.50 88 PRO A CA 1
ATOM 653 C C . PRO A 1 88 ? 22.125 17.217 -12.072 1.00 73.50 88 PRO A C 1
ATOM 655 O O . PRO A 1 88 ? 22.745 16.535 -11.239 1.00 73.50 88 PRO A O 1
ATOM 658 N N . PRO A 1 89 ? 22.589 17.418 -13.322 1.00 68.62 89 PRO A N 1
ATOM 659 C CA . PRO A 1 89 ? 23.869 16.886 -13.775 1.00 68.62 89 PRO A CA 1
ATOM 660 C C . PRO A 1 89 ? 24.994 17.444 -12.891 1.00 68.62 89 PRO A C 1
ATOM 662 O O . PRO A 1 89 ? 25.094 18.655 -12.702 1.00 68.62 89 PRO A O 1
ATOM 665 N N . GLY A 1 90 ? 25.813 16.557 -12.319 1.00 62.12 90 GLY A N 1
ATOM 666 C CA . GLY A 1 90 ? 26.888 16.913 -11.379 1.00 62.12 90 GLY A CA 1
ATOM 667 C C . GLY A 1 90 ? 26.532 16.796 -9.891 1.00 62.12 90 GLY A C 1
ATOM 668 O O . GLY A 1 90 ? 27.372 17.097 -9.048 1.00 62.12 90 GLY A O 1
ATOM 669 N N . SER A 1 91 ? 25.321 16.347 -9.549 1.00 65.75 91 SER A N 1
ATOM 670 C CA . SER A 1 91 ? 24.991 15.963 -8.170 1.00 65.75 91 SER A CA 1
ATOM 671 C C . SER A 1 91 ? 25.644 14.633 -7.775 1.00 65.75 91 SER A C 1
ATOM 673 O O . SER A 1 91 ? 25.825 13.739 -8.600 1.00 65.75 91 SER A O 1
ATOM 675 N N . GLU A 1 92 ? 25.954 14.476 -6.488 1.00 63.09 92 GLU A N 1
ATOM 676 C CA . GLU A 1 92 ? 26.556 13.264 -5.899 1.00 63.09 92 GLU A CA 1
ATOM 677 C C . GLU A 1 92 ? 25.697 11.999 -6.093 1.00 63.09 92 GLU A C 1
ATOM 679 O O . GLU A 1 92 ? 26.182 10.881 -5.963 1.00 63.09 92 GLU A O 1
ATOM 684 N N . PHE A 1 93 ? 24.415 12.189 -6.423 1.00 59.25 93 PHE A N 1
ATOM 685 C CA . PHE A 1 93 ? 23.441 11.138 -6.718 1.00 59.25 93 PHE A CA 1
ATOM 686 C C . PHE A 1 93 ? 23.336 10.805 -8.216 1.00 59.25 93 PHE A C 1
ATOM 688 O O . PHE A 1 93 ? 22.738 9.792 -8.573 1.00 59.25 93 PHE A O 1
ATOM 695 N N . PHE A 1 94 ? 23.887 11.651 -9.093 1.00 64.81 94 PHE A N 1
ATOM 696 C CA . PHE A 1 94 ? 23.923 11.430 -10.541 1.00 64.81 94 PHE A CA 1
ATOM 697 C C . PHE A 1 94 ? 25.083 10.513 -10.944 1.00 64.81 94 PHE A C 1
ATOM 699 O O . PHE A 1 94 ? 24.937 9.685 -11.843 1.00 64.81 94 PHE A O 1
ATOM 706 N N . GLU A 1 95 ? 26.236 10.642 -10.283 1.00 66.44 95 GLU A N 1
ATOM 707 C CA . GLU A 1 95 ? 27.393 9.791 -10.549 1.00 66.44 95 GLU A CA 1
ATOM 708 C C . GLU A 1 95 ? 27.373 8.569 -9.615 1.00 66.44 95 GLU A C 1
ATOM 710 O O . GLU A 1 95 ? 27.299 8.731 -8.396 1.00 66.44 95 GLU A O 1
ATOM 715 N N . PRO A 1 96 ? 27.434 7.332 -10.146 1.00 70.56 96 PRO A N 1
ATOM 716 C CA . PRO A 1 96 ? 27.539 6.149 -9.305 1.00 70.56 96 PRO A CA 1
ATOM 717 C C . PRO A 1 96 ? 28.754 6.280 -8.379 1.00 70.56 96 PRO A C 1
ATOM 719 O O . PRO A 1 96 ? 29.830 6.655 -8.859 1.00 70.56 96 PRO A O 1
ATOM 722 N N . PRO A 1 97 ? 28.637 5.942 -7.080 1.00 73.88 97 PRO A N 1
ATOM 723 C CA . PRO A 1 97 ? 29.775 6.008 -6.178 1.00 73.88 97 PRO A CA 1
ATOM 724 C C . PRO A 1 97 ? 30.929 5.171 -6.749 1.00 73.88 97 PRO A C 1
ATOM 726 O O . PRO A 1 97 ? 30.695 4.088 -7.307 1.00 73.88 97 PRO A O 1
ATOM 729 N N . PRO A 1 98 ? 32.179 5.657 -6.654 1.00 75.62 98 PRO A N 1
ATOM 730 C CA . PRO A 1 98 ? 33.316 4.953 -7.217 1.00 75.62 98 PRO A CA 1
ATOM 731 C C . PRO A 1 98 ? 33.388 3.552 -6.617 1.00 75.62 98 PRO A C 1
ATOM 733 O O . PRO A 1 98 ? 33.297 3.368 -5.401 1.00 75.62 98 PRO A O 1
ATOM 736 N N . ARG A 1 99 ? 33.547 2.546 -7.484 1.00 77.62 99 ARG A N 1
ATOM 737 C CA . ARG A 1 99 ? 33.708 1.166 -7.024 1.00 77.62 99 ARG A CA 1
ATOM 738 C C . ARG A 1 99 ? 34.925 1.090 -6.093 1.00 77.62 99 ARG A C 1
ATOM 740 O O . ARG A 1 99 ? 35.962 1.680 -6.423 1.00 77.62 99 ARG A O 1
ATOM 747 N N . PRO A 1 100 ? 34.828 0.367 -4.963 1.00 79.75 100 PRO A N 1
ATOM 748 C CA . PRO A 1 100 ? 35.943 0.234 -4.039 1.00 79.75 100 PRO A CA 1
ATOM 749 C C . PRO A 1 100 ? 37.193 -0.251 -4.786 1.00 79.75 100 PRO A C 1
ATOM 751 O O . PRO A 1 100 ? 37.140 -1.227 -5.531 1.00 79.75 100 PRO A O 1
ATOM 754 N N . GLY A 1 101 ? 38.304 0.474 -4.626 1.00 77.00 101 GLY A N 1
ATOM 755 C CA . GLY A 1 101 ? 39.593 0.160 -5.260 1.00 77.00 101 GLY A CA 1
ATOM 756 C C . GLY A 1 101 ? 39.962 0.988 -6.498 1.00 77.00 101 GLY A C 1
ATOM 757 O O . GLY A 1 101 ? 41.114 0.927 -6.924 1.00 77.00 101 GLY A O 1
ATOM 758 N N . ARG A 1 102 ? 39.062 1.814 -7.051 1.00 67.69 102 ARG A N 1
ATOM 759 C CA . ARG A 1 102 ? 39.407 2.753 -8.135 1.00 67.69 102 ARG A CA 1
ATOM 760 C C . ARG A 1 102 ? 39.721 4.135 -7.549 1.00 67.69 102 ARG A C 1
ATOM 762 O O . ARG A 1 102 ? 38.810 4.861 -7.163 1.00 67.69 102 ARG A O 1
ATOM 769 N N . ARG A 1 103 ? 41.007 4.491 -7.444 1.00 67.81 103 ARG A N 1
ATOM 770 C CA . ARG A 1 103 ? 41.423 5.879 -7.157 1.00 67.81 103 ARG A CA 1
ATOM 771 C C . ARG A 1 103 ? 41.215 6.724 -8.423 1.00 67.81 103 ARG A C 1
ATOM 773 O O . ARG A 1 103 ? 41.415 6.194 -9.516 1.00 67.81 103 ARG A O 1
ATOM 780 N N . ARG A 1 104 ? 40.729 7.962 -8.261 1.00 60.84 104 ARG A N 1
ATOM 781 C CA . ARG A 1 104 ? 40.585 8.937 -9.358 1.00 60.84 104 ARG A CA 1
ATOM 782 C C . ARG A 1 104 ? 41.933 9.215 -10.012 1.00 60.84 104 ARG A C 1
ATOM 784 O O . ARG A 1 104 ? 42.929 9.260 -9.255 1.00 60.84 104 ARG A O 1
#

Foldseek 3Di:
DPPVVVVVVVVPPDPPPPPPPPPCPPPDPVVNVCVVPPPDDPDPVVVVVVCVVDDDDDDDDPFFDWDQDPVRWTDRPPDIHDDDDPDPPPDPVVDDDDDPPDDD

Radius of gyration: 40.19 Å; chains: 1; bounding box: 92×41×105 Å

Sequence (104 aa):
MRWILGALVLGLGLPAVVPAHDEAKTPVSGSIILDITKPSAPARDRAFDESLRQAGPPPARPPLEPVVQPDGSVRYGNTTVIIRHDCPPGSEFFEPPPRPGRRR

Secondary structure (DSSP, 8-state):
--SHHHHHHTTS-----------------HHHHHHHHS--PPPHHHHHHHHHHSPPSPPPPPPPPEEE-TTS-EEETTEEE-------TT-TTTSPPPPTT---

pLDDT: mean 72.52, std 12.92, range [49.41, 90.5]